Protein AF-A0A544U7N4-F1 (afdb_monomer_lite)

Secondary structure (DSSP, 8-state):
---------------------------------SS-HHHHHHHHHHHHHHHHHHHHHHHS-TT--TTSHHHHHHHTT-HHHHHHHHHHHHHHHHHHHS-HHHHHHHHHHHHHHH-----TT--HHHHHHHHHHHS----HHHHHHHHHT-TTHHHHHHHHHHHHHHHH--

Radius of gyration: 26.81 Å; chains: 1; bounding box: 57×71×75 Å

Structure (mmCIF, N/CA/C/O backbone):
data_AF-A0A544U7N4-F1
#
_entry.id   AF-A0A544U7N4-F1
#
loop_
_atom_site.group_PDB
_atom_site.id
_atom_site.type_symbol
_atom_site.label_atom_id
_atom_site.label_alt_id
_atom_site.label_comp_id
_atom_site.label_asym_id
_atom_site.label_entity_id
_atom_site.label_seq_id
_atom_site.pdbx_PDB_ins_code
_atom_site.Cartn_x
_atom_site.Cartn_y
_atom_site.Cartn_z
_atom_site.occupancy
_atom_site.B_iso_or_equiv
_atom_site.auth_seq_id
_atom_site.auth_comp_id
_atom_site.auth_asym_id
_atom_site.auth_atom_id
_atom_site.pdbx_PDB_model_num
ATOM 1 N N . MET A 1 1 ? -27.068 50.800 52.483 1.00 36.22 1 MET A N 1
ATOM 2 C CA . MET A 1 1 ? -26.336 52.041 52.802 1.00 36.22 1 MET A CA 1
ATOM 3 C C . MET A 1 1 ? -24.852 51.745 52.656 1.00 36.22 1 MET A C 1
ATOM 5 O O . MET A 1 1 ? -24.371 50.854 53.332 1.00 36.22 1 MET A O 1
ATOM 9 N N . GLN A 1 2 ? -24.216 52.423 51.702 1.00 38.69 2 GLN A N 1
ATOM 10 C CA . GLN A 1 2 ? -22.802 52.812 51.655 1.00 38.69 2 GLN A CA 1
ATOM 11 C C . GLN A 1 2 ? -21.696 51.767 51.919 1.00 38.69 2 GLN A C 1
ATOM 13 O O . GLN A 1 2 ? -21.473 51.304 53.028 1.00 38.69 2 GLN A O 1
ATOM 18 N N . HIS A 1 3 ? -20.951 51.528 50.835 1.00 35.19 3 HIS A N 1
ATOM 19 C CA . HIS A 1 3 ? -19.489 51.533 50.729 1.00 35.19 3 HIS A CA 1
ATOM 20 C C . HIS A 1 3 ? -18.651 50.886 51.842 1.00 35.19 3 HIS A C 1
ATOM 22 O O . HIS A 1 3 ? -18.500 51.428 52.933 1.00 35.19 3 HIS A O 1
ATOM 28 N N . LYS A 1 4 ? -17.885 49.860 51.452 1.00 48.81 4 LYS A N 1
ATOM 29 C CA . LYS A 1 4 ? -16.492 49.740 51.893 1.00 48.81 4 LYS A CA 1
ATOM 30 C C . LYS A 1 4 ? -15.583 49.652 50.676 1.00 48.81 4 LYS A C 1
ATOM 32 O O . LYS A 1 4 ? -15.738 48.793 49.816 1.00 48.81 4 LYS A O 1
ATOM 37 N N . LEU A 1 5 ? -14.692 50.628 50.620 1.00 40.38 5 LEU A N 1
ATOM 38 C CA . LEU A 1 5 ? -13.606 50.804 49.674 1.00 40.38 5 LEU A CA 1
ATOM 39 C C . LEU A 1 5 ? -12.309 50.360 50.363 1.00 40.38 5 LEU A C 1
ATOM 41 O O . LEU A 1 5 ? -12.149 50.611 51.557 1.00 40.38 5 LEU A O 1
ATOM 45 N N . ALA A 1 6 ? -11.387 49.850 49.538 1.00 43.91 6 ALA A N 1
ATOM 46 C CA . ALA A 1 6 ? -9.932 49.814 49.733 1.00 43.91 6 ALA A CA 1
ATOM 47 C C . ALA A 1 6 ? -9.394 48.701 50.672 1.00 43.91 6 ALA A C 1
ATOM 49 O O . ALA A 1 6 ? -10.048 48.325 51.631 1.00 43.91 6 ALA A O 1
ATOM 50 N N . LEU A 1 7 ? -8.224 48.083 50.472 1.00 37.38 7 LEU A N 1
ATOM 51 C CA . LEU A 1 7 ? -7.040 48.416 49.678 1.00 37.38 7 LEU A CA 1
ATOM 52 C C . LEU A 1 7 ? -6.248 47.131 49.339 1.00 37.38 7 LEU A C 1
ATOM 54 O O . LEU A 1 7 ? -6.279 46.143 50.065 1.00 37.38 7 LEU A O 1
ATOM 58 N N . PHE A 1 8 ? -5.521 47.234 48.230 1.00 35.78 8 PHE A N 1
ATOM 59 C CA . PHE A 1 8 ? -4.399 46.449 47.716 1.00 35.78 8 PHE A CA 1
ATOM 60 C C . PHE A 1 8 ? -3.614 45.544 48.687 1.00 35.78 8 PHE A C 1
ATOM 62 O O . PHE A 1 8 ? -3.033 46.018 49.657 1.00 35.78 8 PHE A O 1
ATOM 69 N N . PHE A 1 9 ? -3.382 44.302 48.248 1.00 36.28 9 PHE A N 1
ATOM 70 C CA . PHE A 1 9 ? -2.046 43.702 48.278 1.00 36.28 9 PHE A CA 1
ATOM 71 C C . PHE A 1 9 ? -1.715 43.145 46.891 1.00 36.28 9 PHE A C 1
ATOM 73 O O . PHE A 1 9 ? -2.337 42.202 46.406 1.00 36.28 9 PHE A O 1
ATOM 80 N N . ILE A 1 10 ? -0.727 43.763 46.246 1.00 40.44 10 ILE A N 1
ATOM 81 C CA . ILE A 1 10 ? -0.013 43.188 45.110 1.00 40.44 10 ILE A CA 1
ATOM 82 C C . ILE A 1 10 ? 0.925 42.128 45.683 1.00 40.44 10 ILE A C 1
ATOM 84 O O . ILE A 1 10 ? 1.871 42.458 46.393 1.00 40.44 10 ILE A O 1
ATOM 88 N N . VAL A 1 11 ? 0.690 40.865 45.339 1.00 41.94 11 VAL A N 1
ATOM 89 C CA . VAL A 1 11 ? 1.739 39.843 45.337 1.00 41.94 11 VAL A CA 1
ATOM 90 C C . VAL A 1 11 ? 1.874 39.366 43.900 1.00 41.94 11 VAL A C 1
ATOM 92 O O . VAL A 1 11 ? 1.018 38.675 43.356 1.00 41.94 11 VAL A O 1
ATOM 95 N N . ILE A 1 12 ? 2.958 39.806 43.268 1.00 43.28 12 ILE A N 1
ATOM 96 C CA . ILE A 1 12 ? 3.404 39.325 41.966 1.00 43.28 12 ILE A CA 1
ATOM 97 C C . ILE A 1 12 ? 3.934 37.909 42.181 1.00 43.28 12 ILE A C 1
ATOM 99 O O . ILE A 1 12 ? 5.005 37.733 42.759 1.00 43.28 12 ILE A O 1
ATOM 103 N N . PHE A 1 13 ? 3.227 36.906 41.666 1.00 39.41 13 PHE A N 1
ATOM 104 C CA . PHE A 1 13 ? 3.843 35.623 41.355 1.00 39.41 13 PHE A CA 1
ATOM 105 C C . PHE A 1 13 ? 3.546 35.254 39.905 1.00 39.41 13 PHE A C 1
ATOM 107 O O . PHE A 1 13 ? 2.443 34.873 39.524 1.00 39.41 13 PHE A O 1
ATOM 114 N N . ARG A 1 14 ? 4.576 35.424 39.075 1.00 42.44 14 ARG A N 1
ATOM 115 C CA . ARG A 1 14 ? 4.634 34.921 37.708 1.00 42.44 14 ARG A CA 1
ATOM 116 C C . ARG A 1 14 ? 4.564 33.395 37.734 1.00 42.44 14 ARG A C 1
ATOM 118 O O . ARG A 1 14 ? 5.510 32.763 38.190 1.00 42.44 14 ARG A O 1
ATOM 125 N N . ARG A 1 15 ? 3.553 32.818 37.089 1.00 43.31 15 ARG A N 1
ATOM 126 C CA . ARG A 1 15 ? 3.726 31.674 36.183 1.00 43.31 15 ARG A CA 1
ATOM 127 C C . ARG A 1 15 ? 2.614 31.717 35.141 1.00 43.31 15 ARG A C 1
ATOM 129 O O . ARG A 1 15 ? 1.454 31.924 35.466 1.00 43.31 15 ARG A O 1
ATOM 136 N N . LYS A 1 16 ? 3.027 31.633 33.878 1.00 42.41 16 LYS A N 1
ATOM 137 C CA . LYS A 1 16 ? 2.174 31.655 32.691 1.00 42.41 16 LYS A CA 1
ATOM 138 C C . LYS A 1 16 ? 1.189 30.486 32.767 1.00 42.41 16 LYS A C 1
ATOM 140 O O . LYS A 1 16 ? 1.599 29.349 32.558 1.00 42.41 16 LYS A O 1
ATOM 145 N N . SER A 1 17 ? -0.076 30.769 33.045 1.00 43.34 17 SER A N 1
ATOM 146 C CA . SER A 1 17 ? -1.165 29.844 32.743 1.00 43.34 17 SER A CA 1
ATOM 147 C C . SER A 1 17 ? -1.494 30.014 31.267 1.00 43.34 17 SER A C 1
ATOM 149 O O . SER A 1 17 ? -1.955 31.072 30.841 1.00 43.34 17 SER A O 1
ATOM 151 N N . PHE A 1 18 ? -1.147 29.000 30.481 1.00 46.78 18 PHE A N 1
ATOM 152 C CA . PHE A 1 18 ? -1.582 28.868 29.097 1.00 46.78 18 PHE A CA 1
ATOM 153 C C . PHE A 1 18 ? -3.118 28.858 29.050 1.00 46.78 18 PHE A C 1
ATOM 155 O O . PHE A 1 18 ? -3.727 28.184 29.884 1.00 46.78 18 PHE A O 1
ATOM 162 N N . PRO A 1 19 ? -3.759 29.570 28.107 1.00 45.28 19 PRO A N 1
ATOM 163 C CA . PRO A 1 19 ? -5.172 29.367 27.852 1.00 45.28 19 PRO A CA 1
ATOM 164 C C . PRO A 1 19 ? -5.353 27.962 27.271 1.00 45.28 19 PRO A C 1
ATOM 166 O O . PRO A 1 19 ? -4.834 27.636 26.204 1.00 45.28 19 PRO A O 1
ATOM 169 N N . PHE A 1 20 ? -6.053 27.129 28.034 1.00 40.72 20 PHE A N 1
ATOM 170 C CA . PHE A 1 20 ? -6.644 25.875 27.599 1.00 40.72 20 PHE A CA 1
ATOM 171 C C . PHE A 1 20 ? -7.629 26.208 26.472 1.00 40.72 20 PHE A C 1
ATOM 173 O O . PHE A 1 20 ? -8.687 26.784 26.712 1.00 40.72 20 PHE A O 1
ATOM 180 N N . VAL A 1 21 ? -7.215 25.959 25.231 1.00 45.09 21 VAL A N 1
ATOM 181 C CA . VAL A 1 21 ? -8.091 26.048 24.064 1.00 45.09 21 VAL A CA 1
ATOM 182 C C . VAL A 1 21 ? -8.908 24.764 24.060 1.00 45.09 21 VAL A C 1
ATOM 184 O O . VAL A 1 21 ? -8.397 23.706 23.698 1.00 45.09 21 VAL A O 1
ATOM 187 N N . GLU A 1 22 ? -10.159 24.855 24.503 1.00 40.25 22 GLU A N 1
ATOM 188 C CA . GLU A 1 22 ? -11.177 23.859 24.182 1.00 40.25 22 GLU A CA 1
ATOM 189 C C . GLU A 1 22 ? -11.349 23.867 22.663 1.00 40.25 22 GLU A C 1
ATOM 191 O O . GLU A 1 22 ? -11.977 24.752 22.082 1.00 40.25 22 GLU A O 1
ATOM 196 N N . CYS A 1 23 ? -10.697 22.912 22.006 1.00 37.97 23 CYS A N 1
ATOM 197 C CA . CYS A 1 23 ? -10.950 22.606 20.613 1.00 37.97 23 CYS A CA 1
ATOM 198 C C . CYS A 1 23 ? -12.283 21.857 20.582 1.00 37.97 23 CYS A C 1
ATOM 200 O O . CYS A 1 23 ? -12.331 20.648 20.799 1.00 37.97 23 CYS A O 1
ATOM 202 N N . TRP A 1 24 ? -13.370 22.599 20.396 1.00 33.78 24 TRP A N 1
ATOM 203 C CA . TRP A 1 24 ? -14.654 22.033 20.018 1.00 33.78 24 TRP A CA 1
ATOM 204 C C . TRP A 1 24 ? -14.473 21.427 18.623 1.00 33.78 24 TRP A C 1
ATOM 206 O O . TRP A 1 24 ? -14.493 22.142 17.622 1.00 33.78 24 TRP A O 1
ATOM 216 N N . TYR A 1 25 ? -14.191 20.125 18.564 1.00 40.53 25 TYR A N 1
ATOM 217 C CA . TYR A 1 25 ? -14.374 19.361 17.338 1.00 40.53 25 TYR A CA 1
ATOM 218 C C . TYR A 1 25 ? -15.878 19.185 17.169 1.00 40.53 25 TYR A C 1
ATOM 220 O O . TYR A 1 25 ? -16.530 18.527 17.973 1.00 40.53 25 TYR A O 1
ATOM 228 N N . ASP A 1 26 ? -16.406 19.871 16.165 1.00 43.31 26 ASP A N 1
ATOM 229 C CA . ASP A 1 26 ? -17.787 19.777 15.717 1.00 43.31 26 ASP A CA 1
ATOM 230 C C . ASP A 1 26 ? -18.063 18.314 15.325 1.00 43.31 26 ASP A C 1
ATOM 232 O O . ASP A 1 26 ? -17.449 17.784 14.392 1.00 43.31 26 ASP A O 1
ATOM 236 N N . GLU A 1 27 ? -18.931 17.642 16.085 1.00 47.19 27 GLU A N 1
ATOM 237 C CA . GLU A 1 27 ? -19.442 16.294 15.814 1.00 47.19 27 GLU A CA 1
ATOM 238 C C . GLU A 1 27 ? -20.401 16.352 14.615 1.00 47.19 27 GLU A C 1
ATOM 240 O O . GLU A 1 27 ? -21.616 16.204 14.722 1.00 47.19 27 GLU A O 1
ATOM 245 N N . GLY A 1 28 ? -19.842 16.593 13.432 1.00 41.41 28 GLY A N 1
ATOM 246 C CA . GLY A 1 28 ? -20.491 16.265 12.176 1.00 41.41 28 GLY A CA 1
ATOM 247 C C . GLY A 1 28 ? -20.235 14.795 11.883 1.00 41.41 28 GLY A C 1
ATOM 248 O O . GLY A 1 28 ? -19.215 14.474 11.276 1.00 41.41 28 GLY A O 1
ATOM 249 N N . GLU A 1 29 ? -21.137 13.912 12.323 1.00 48.34 29 GLU A N 1
ATOM 250 C CA . GLU A 1 29 ? -21.184 12.489 11.960 1.00 48.34 29 GLU A CA 1
ATOM 251 C C . GLU A 1 29 ? -21.341 12.313 10.436 1.00 48.34 29 GLU A C 1
ATOM 253 O O . GLU A 1 29 ? -22.391 11.954 9.903 1.00 48.34 29 GLU A O 1
ATOM 258 N N . VAL A 1 30 ? -20.265 12.552 9.692 1.00 47.53 30 VAL A N 1
ATOM 259 C CA . VAL A 1 30 ? -20.072 11.937 8.388 1.00 47.53 30 VAL A CA 1
ATOM 260 C C . VAL A 1 30 ? -19.577 10.545 8.709 1.00 47.53 30 VAL A C 1
ATOM 262 O O . VAL A 1 30 ? -18.412 10.385 9.059 1.00 47.53 30 VAL A O 1
ATOM 265 N N . ASN A 1 31 ? -20.496 9.580 8.664 1.00 47.94 31 ASN A N 1
ATOM 266 C CA . ASN A 1 31 ? -20.257 8.142 8.754 1.00 47.94 31 ASN A CA 1
ATOM 267 C C . ASN A 1 31 ? -18.819 7.809 8.309 1.00 47.94 31 ASN A C 1
ATOM 269 O O . ASN A 1 31 ? -18.514 7.846 7.112 1.00 47.94 31 ASN A O 1
ATOM 273 N N . LYS A 1 32 ? -17.909 7.634 9.281 1.00 63.06 32 LYS A N 1
ATOM 274 C CA . LYS A 1 32 ? -16.455 7.602 9.065 1.00 63.06 32 LYS A CA 1
ATOM 275 C C . LYS A 1 32 ? -16.074 6.221 8.548 1.00 63.06 32 LYS A C 1
ATOM 277 O O . LYS A 1 32 ? -15.346 5.476 9.186 1.00 63.06 32 LYS A O 1
ATOM 282 N N . MET A 1 33 ? -16.609 5.864 7.384 1.00 75.56 33 MET A N 1
ATOM 283 C CA . MET A 1 33 ? -16.268 4.624 6.710 1.00 75.56 33 MET A CA 1
ATOM 284 C C . MET A 1 33 ? -14.762 4.603 6.470 1.00 75.56 33 MET A C 1
ATOM 286 O O . MET A 1 33 ? -14.220 5.479 5.789 1.00 75.56 33 MET A O 1
ATOM 290 N N . LEU A 1 34 ? -14.101 3.588 7.030 1.00 85.25 34 LEU A N 1
ATOM 291 C CA . LEU A 1 34 ? -12.666 3.369 6.881 1.00 85.25 34 LEU A CA 1
ATOM 292 C C . LEU A 1 34 ? -12.265 3.334 5.397 1.00 85.25 34 LEU A C 1
ATOM 294 O O . LEU A 1 34 ? -11.255 3.918 5.000 1.00 85.25 34 LEU A O 1
ATOM 298 N N . LEU A 1 35 ? -13.102 2.706 4.564 1.00 89.88 35 LEU A N 1
ATOM 299 C CA . LEU A 1 35 ? -13.012 2.754 3.108 1.00 89.88 35 LEU A CA 1
ATOM 300 C C . LEU A 1 35 ? -14.074 3.689 2.524 1.00 89.88 35 LEU A C 1
ATOM 302 O O . LEU A 1 35 ? -15.219 3.294 2.309 1.00 89.88 35 LEU A O 1
ATOM 306 N N . ASN A 1 36 ? -13.665 4.915 2.204 1.00 92.12 36 ASN A N 1
ATOM 307 C CA . ASN A 1 36 ? -14.435 5.831 1.362 1.00 92.12 36 ASN A CA 1
ATOM 308 C C . ASN A 1 36 ? -13.940 5.804 -0.100 1.00 92.12 36 ASN A C 1
ATOM 310 O O . ASN A 1 36 ? -12.932 5.170 -0.424 1.00 92.12 36 ASN A O 1
ATOM 314 N N . GLU A 1 37 ? -14.641 6.506 -0.994 1.00 93.38 37 GLU A N 1
ATOM 315 C CA . GLU A 1 37 ? -14.320 6.538 -2.430 1.00 93.38 37 GLU A CA 1
ATOM 316 C C . GLU A 1 37 ? -12.894 7.032 -2.718 1.00 93.38 37 GLU A C 1
ATOM 318 O O . GLU A 1 37 ? -12.201 6.458 -3.559 1.00 93.38 37 GLU A O 1
ATOM 323 N N . GLN A 1 38 ? -12.419 8.043 -1.984 1.00 94.75 38 GLN A N 1
ATOM 324 C CA . GLN A 1 38 ? -11.065 8.577 -2.138 1.00 94.75 38 GLN A CA 1
ATOM 325 C C . GLN A 1 38 ? -10.009 7.529 -1.763 1.00 94.75 38 GLN A C 1
ATOM 327 O O . GLN A 1 38 ? -9.068 7.296 -2.524 1.00 94.75 38 GLN A O 1
ATOM 332 N N . LYS A 1 39 ? -10.175 6.862 -0.614 1.00 96.06 39 LYS A N 1
ATOM 333 C CA . LYS A 1 39 ? -9.264 5.807 -0.148 1.00 96.06 39 LYS A CA 1
ATOM 334 C C . LYS A 1 39 ? -9.254 4.612 -1.101 1.00 96.06 39 LYS A C 1
ATOM 336 O O . LYS A 1 39 ? -8.185 4.088 -1.402 1.00 96.06 39 LYS A O 1
ATOM 341 N N . LEU A 1 40 ? -10.416 4.219 -1.624 1.00 96.62 40 LEU A N 1
ATOM 342 C CA . LEU A 1 40 ? -10.525 3.152 -2.621 1.00 96.62 40 LEU A CA 1
ATOM 343 C C . LEU A 1 40 ? -9.846 3.522 -3.941 1.00 96.62 40 LEU A C 1
ATOM 345 O O . LEU A 1 40 ? -9.104 2.710 -4.485 1.00 96.62 40 LEU A O 1
ATOM 349 N N . SER A 1 41 ? -10.053 4.743 -4.442 1.00 97.44 41 SER A N 1
ATOM 350 C CA . SER A 1 41 ? -9.393 5.211 -5.665 1.00 97.44 41 SER A CA 1
ATOM 351 C C . SER A 1 41 ? -7.872 5.201 -5.523 1.00 97.44 41 SER A C 1
ATOM 353 O O . SER A 1 41 ? -7.171 4.817 -6.457 1.00 97.44 41 SER A O 1
ATOM 355 N N . MET A 1 42 ? -7.368 5.609 -4.360 1.00 97.94 42 MET A N 1
ATOM 356 C CA . MET A 1 42 ? -5.944 5.591 -4.049 1.00 97.94 42 MET A CA 1
ATOM 357 C C . MET A 1 42 ? -5.388 4.161 -4.015 1.00 97.94 42 MET A C 1
ATOM 359 O O . MET A 1 42 ? -4.394 3.875 -4.677 1.00 97.94 42 MET A O 1
ATOM 363 N N . LEU A 1 43 ? -6.048 3.246 -3.296 1.00 98.44 43 LEU A N 1
ATOM 364 C CA . LEU A 1 43 ? -5.638 1.840 -3.227 1.00 98.44 43 LEU A CA 1
ATOM 365 C C . LEU A 1 43 ? -5.648 1.169 -4.606 1.00 98.44 43 LEU A C 1
ATOM 367 O O . LEU A 1 43 ? -4.697 0.472 -4.947 1.00 98.44 43 LEU A O 1
ATOM 371 N N . ASN A 1 44 ? -6.681 1.416 -5.416 1.00 98.31 44 ASN A N 1
ATOM 372 C CA . ASN A 1 44 ? -6.777 0.873 -6.772 1.00 98.31 44 ASN A CA 1
ATOM 373 C C . ASN A 1 44 ? -5.632 1.360 -7.665 1.00 98.31 44 ASN A C 1
ATOM 375 O O . ASN A 1 44 ? -5.072 0.565 -8.409 1.00 98.31 44 ASN A O 1
ATOM 379 N N . HIS A 1 45 ? -5.217 2.624 -7.541 1.00 98.19 45 HIS A N 1
ATOM 380 C CA . HIS A 1 45 ? -4.072 3.122 -8.301 1.00 98.19 45 HIS A CA 1
ATOM 381 C C . HIS A 1 45 ? -2.769 2.391 -7.937 1.00 98.19 45 HIS A C 1
ATOM 383 O O . HIS A 1 45 ? -1.984 2.043 -8.817 1.00 98.19 45 HIS A O 1
ATOM 389 N N . VAL A 1 46 ? -2.547 2.110 -6.646 1.00 98.25 46 VAL A N 1
ATOM 390 C CA . VAL A 1 46 ? -1.389 1.313 -6.200 1.00 98.25 46 VAL A CA 1
ATOM 391 C C . VAL A 1 46 ? -1.489 -0.126 -6.706 1.00 98.25 46 VAL A C 1
ATOM 393 O O . VAL A 1 46 ? -0.485 -0.676 -7.150 1.00 98.25 46 VAL A O 1
ATOM 396 N N . ILE A 1 47 ? -2.685 -0.723 -6.687 1.00 98.50 47 ILE A N 1
ATOM 397 C CA . ILE A 1 47 ? -2.939 -2.063 -7.235 1.00 98.50 47 ILE A CA 1
ATOM 398 C C . ILE A 1 47 ? -2.577 -2.114 -8.724 1.00 98.50 47 ILE A C 1
ATOM 400 O O . ILE A 1 47 ? -1.820 -2.997 -9.117 1.00 98.50 47 ILE A O 1
ATOM 404 N N . ASP A 1 48 ? -3.030 -1.152 -9.531 1.00 98.06 48 ASP A N 1
ATOM 405 C CA . ASP A 1 48 ? -2.745 -1.111 -10.971 1.00 98.06 48 ASP A CA 1
ATOM 406 C C . ASP A 1 48 ? -1.231 -1.067 -11.249 1.00 98.06 48 ASP A C 1
ATOM 408 O O . ASP A 1 48 ? -0.710 -1.799 -12.096 1.00 98.06 48 ASP A O 1
ATOM 412 N N . LEU A 1 49 ? -0.495 -0.231 -10.505 1.00 97.38 49 LEU A N 1
ATOM 413 C CA . LEU A 1 49 ? 0.965 -0.141 -10.611 1.00 97.38 49 LEU A CA 1
ATOM 414 C C . LEU A 1 49 ? 1.651 -1.436 -10.154 1.00 97.38 49 LEU A C 1
ATOM 416 O O . LEU A 1 49 ? 2.594 -1.896 -10.804 1.00 97.38 49 LEU A O 1
ATOM 420 N N . ALA A 1 50 ? 1.164 -2.043 -9.071 1.00 97.00 50 ALA A N 1
ATOM 421 C CA . ALA A 1 50 ? 1.680 -3.296 -8.537 1.00 97.00 50 ALA A CA 1
ATOM 422 C C . ALA A 1 50 ? 1.483 -4.469 -9.512 1.00 97.00 50 ALA A C 1
ATOM 424 O O . ALA A 1 50 ? 2.387 -5.288 -9.667 1.00 97.00 50 ALA A O 1
ATOM 425 N N . GLU A 1 51 ? 0.354 -4.532 -10.219 1.00 96.12 51 GLU A N 1
ATOM 426 C CA . GLU A 1 51 ? 0.096 -5.556 -11.237 1.00 96.12 51 GLU A CA 1
ATOM 427 C C . GLU A 1 51 ? 0.963 -5.397 -12.479 1.00 96.12 51 GLU A C 1
ATOM 429 O O . GLU A 1 51 ? 1.412 -6.385 -13.060 1.00 96.12 51 GLU A O 1
ATOM 434 N N . ILE A 1 52 ? 1.197 -4.157 -12.919 1.00 94.31 52 ILE A N 1
ATOM 435 C CA . ILE A 1 52 ? 2.151 -3.902 -14.002 1.00 94.31 52 ILE A CA 1
ATOM 436 C C . ILE A 1 52 ? 3.530 -4.399 -13.567 1.00 94.31 52 ILE A C 1
ATOM 438 O O . ILE A 1 52 ? 4.140 -5.181 -14.288 1.00 94.31 52 ILE A O 1
ATOM 442 N N . ARG A 1 53 ? 3.982 -4.025 -12.365 1.00 92.69 53 ARG A N 1
ATOM 443 C CA . ARG A 1 53 ? 5.272 -4.464 -11.818 1.00 92.69 53 ARG A CA 1
ATOM 444 C C . ARG A 1 53 ? 5.395 -5.984 -11.742 1.00 92.69 53 ARG A C 1
ATOM 446 O O . ARG A 1 53 ? 6.418 -6.519 -12.154 1.00 92.69 53 ARG A O 1
ATOM 453 N N . GLN A 1 54 ? 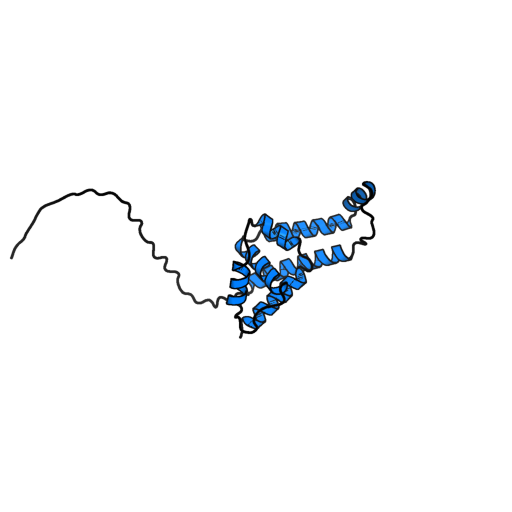4.370 -6.672 -11.245 1.00 92.12 54 GLN A N 1
ATOM 454 C CA . GLN A 1 54 ? 4.386 -8.128 -11.128 1.00 92.12 54 GLN A CA 1
ATOM 455 C C . GLN A 1 54 ? 4.442 -8.814 -12.497 1.00 92.12 54 GLN A C 1
ATOM 457 O O . GLN A 1 54 ? 5.219 -9.742 -12.670 1.00 92.12 54 GLN A O 1
ATOM 462 N N . ARG A 1 55 ? 3.701 -8.317 -13.496 1.00 90.44 55 ARG A N 1
ATOM 463 C CA . ARG A 1 55 ? 3.777 -8.850 -14.866 1.00 90.44 55 ARG A CA 1
ATOM 464 C C . ARG A 1 55 ? 5.155 -8.682 -15.494 1.00 90.44 55 ARG A C 1
ATOM 466 O O . ARG A 1 55 ? 5.608 -9.601 -16.166 1.00 90.44 55 ARG A O 1
ATOM 473 N N . GLU A 1 56 ? 5.800 -7.531 -15.297 1.00 87.94 56 GLU A N 1
ATOM 474 C CA . GLU A 1 56 ? 7.162 -7.321 -15.803 1.00 87.94 56 GLU A CA 1
ATOM 475 C C . GLU A 1 56 ? 8.137 -8.285 -15.112 1.00 87.94 56 GLU A C 1
ATOM 477 O O . GLU A 1 56 ? 8.899 -8.954 -15.803 1.00 87.94 56 GLU A O 1
ATOM 482 N N . TYR A 1 57 ? 8.037 -8.449 -13.787 1.00 84.50 57 TYR A N 1
ATOM 483 C CA . TYR A 1 57 ? 8.845 -9.415 -13.032 1.00 84.50 57 TYR A CA 1
ATOM 484 C C . TYR A 1 57 ? 8.656 -10.857 -13.526 1.00 84.50 57 TYR A C 1
ATOM 486 O O . TYR A 1 57 ? 9.628 -11.530 -13.846 1.00 84.50 57 TYR A O 1
ATOM 494 N N . ASP A 1 58 ? 7.408 -11.312 -13.663 1.00 85.12 58 ASP A N 1
ATOM 495 C CA . ASP A 1 58 ? 7.086 -12.676 -14.104 1.00 85.12 58 ASP A CA 1
ATOM 496 C C . ASP A 1 58 ? 7.485 -12.936 -15.571 1.00 85.12 58 ASP A C 1
ATOM 498 O O . ASP A 1 58 ? 7.639 -14.088 -15.984 1.00 85.12 58 ASP A O 1
ATOM 502 N N . SER A 1 59 ? 7.628 -11.877 -16.378 1.00 81.94 59 SER A N 1
ATOM 503 C CA . SER A 1 59 ? 8.059 -11.966 -17.778 1.00 81.94 59 SER A CA 1
ATOM 504 C C . SER A 1 59 ? 9.576 -12.062 -17.954 1.00 81.94 59 SER A C 1
ATOM 506 O O . SER A 1 59 ? 10.040 -12.472 -19.022 1.00 81.94 59 SER A O 1
ATOM 508 N N . GLU A 1 60 ? 10.355 -11.710 -16.927 1.00 70.06 60 GLU A N 1
ATOM 509 C CA . GLU A 1 60 ? 11.804 -11.846 -16.959 1.00 70.06 60 GLU A CA 1
ATOM 510 C C . GLU A 1 60 ? 12.198 -13.324 -16.801 1.00 70.06 60 GLU A C 1
ATOM 512 O O . GLU A 1 60 ? 11.971 -13.961 -15.774 1.00 70.06 60 GLU A O 1
ATOM 517 N N . ASP A 1 61 ? 12.843 -13.889 -17.825 1.00 64.12 61 ASP A N 1
ATOM 518 C CA . ASP A 1 61 ? 13.501 -15.193 -17.728 1.00 64.12 61 ASP A CA 1
ATOM 519 C C . ASP A 1 61 ? 14.696 -15.070 -16.765 1.00 64.12 61 ASP A C 1
ATOM 521 O O . ASP A 1 61 ? 15.809 -14.697 -17.148 1.00 64.12 61 ASP A O 1
ATOM 525 N N . HIS A 1 62 ? 14.465 -15.342 -15.480 1.00 58.75 62 HIS A N 1
ATOM 526 C CA . HIS A 1 62 ? 15.468 -15.274 -14.411 1.00 58.75 62 HIS A CA 1
ATOM 527 C C . HIS A 1 62 ? 16.578 -16.350 -14.516 1.00 58.75 62 HIS A C 1
ATOM 529 O O . HIS A 1 62 ? 17.265 -16.640 -13.537 1.00 58.75 62 HIS A O 1
ATOM 535 N N . SER A 1 63 ? 16.808 -16.942 -15.694 1.00 51.75 63 SER A N 1
ATOM 536 C CA . SER A 1 63 ? 17.854 -17.946 -15.941 1.00 51.75 63 SER A CA 1
ATOM 537 C C . SER A 1 63 ? 19.279 -17.383 -16.089 1.00 51.75 63 SER A C 1
ATOM 539 O O . SER A 1 63 ? 20.232 -18.150 -16.263 1.00 51.75 63 SER A O 1
ATOM 541 N N . ILE A 1 64 ? 19.485 -16.063 -15.994 1.00 54.59 64 ILE A N 1
ATOM 542 C CA . ILE A 1 64 ? 20.820 -15.459 -16.126 1.00 54.59 64 ILE A CA 1
ATOM 543 C C . ILE A 1 64 ? 21.600 -15.593 -14.808 1.00 54.59 64 ILE A C 1
ATOM 545 O O . ILE A 1 64 ? 21.380 -14.853 -13.852 1.00 54.59 64 ILE A O 1
ATOM 549 N N . SER A 1 65 ? 22.557 -16.529 -14.790 1.00 50.44 65 SER A N 1
ATOM 550 C CA . SER A 1 65 ? 23.542 -16.711 -13.713 1.00 50.44 65 SER A CA 1
ATOM 551 C C . SER A 1 65 ? 24.263 -15.399 -13.384 1.00 50.44 65 SER A C 1
ATOM 553 O O . SER A 1 65 ? 24.934 -14.805 -14.229 1.00 50.44 65 SER A O 1
ATOM 555 N N . THR A 1 66 ? 24.154 -14.967 -12.129 1.00 56.09 66 THR A N 1
ATOM 556 C CA . THR A 1 66 ? 24.738 -13.736 -11.575 1.00 56.09 66 THR A CA 1
ATOM 557 C C . THR A 1 66 ? 26.211 -13.873 -11.178 1.00 56.09 66 THR A C 1
ATOM 559 O O . THR A 1 66 ? 26.761 -12.958 -10.566 1.00 56.09 66 THR A O 1
ATOM 562 N N . SER A 1 67 ? 26.870 -14.992 -11.505 1.00 59.91 67 SER A N 1
ATOM 563 C CA . SER A 1 67 ? 28.247 -15.253 -11.059 1.00 59.91 67 SER A CA 1
ATOM 564 C C . SER A 1 67 ? 29.291 -14.338 -11.702 1.00 59.91 67 SER A C 1
ATOM 566 O O . SER A 1 67 ? 30.334 -14.100 -11.096 1.00 59.91 67 SER A O 1
ATOM 568 N N . ASP A 1 68 ? 29.007 -13.795 -12.890 1.00 67.25 68 ASP A N 1
ATOM 569 C CA . ASP A 1 68 ? 29.991 -13.057 -13.680 1.00 67.25 68 ASP A CA 1
ATOM 570 C C . ASP A 1 68 ? 29.543 -11.599 -13.876 1.00 67.25 68 ASP A C 1
ATOM 572 O O . ASP A 1 68 ? 28.388 -11.313 -14.201 1.00 67.25 68 ASP A O 1
ATOM 576 N N . ILE A 1 69 ? 30.480 -10.654 -13.712 1.00 71.56 69 ILE A N 1
ATOM 577 C CA . ILE A 1 69 ? 30.268 -9.193 -13.831 1.00 71.56 69 ILE A CA 1
ATOM 578 C C . ILE A 1 69 ? 29.575 -8.823 -15.155 1.00 71.56 69 ILE A C 1
ATOM 580 O O . ILE A 1 69 ? 28.790 -7.878 -15.220 1.00 71.56 69 ILE A O 1
ATOM 584 N N . GLU A 1 70 ? 29.831 -9.595 -16.207 1.00 67.38 70 GLU A N 1
ATOM 585 C CA . GLU A 1 70 ? 29.259 -9.418 -17.540 1.00 67.38 70 GLU A CA 1
ATOM 586 C C . GLU A 1 70 ? 27.763 -9.782 -17.596 1.00 67.38 70 GLU A C 1
ATOM 588 O O . GLU A 1 70 ? 26.991 -9.112 -18.284 1.00 67.38 70 GLU A O 1
ATOM 593 N N . GLY A 1 71 ? 27.325 -10.759 -16.792 1.00 63.31 71 GLY A N 1
ATOM 594 C CA . GLY A 1 71 ? 25.913 -11.087 -16.581 1.00 63.31 71 GLY A CA 1
ATOM 595 C C . GLY A 1 71 ? 25.167 -9.956 -15.872 1.00 63.31 71 GLY A C 1
ATOM 596 O O . GLY A 1 71 ? 24.116 -9.525 -16.345 1.00 63.31 71 GLY A O 1
ATOM 597 N N . ILE A 1 72 ? 25.761 -9.381 -14.820 1.00 66.50 72 ILE A N 1
ATOM 598 C CA . ILE A 1 72 ? 25.206 -8.214 -14.106 1.00 66.50 72 ILE A CA 1
ATOM 599 C C . ILE A 1 72 ? 25.079 -7.013 -15.052 1.00 66.50 72 ILE A C 1
ATOM 601 O O . ILE A 1 72 ? 24.051 -6.339 -15.085 1.00 66.50 72 ILE A O 1
ATOM 605 N N . LEU A 1 73 ? 26.103 -6.747 -15.867 1.00 66.19 73 LEU A N 1
ATOM 606 C CA . LEU A 1 73 ? 26.104 -5.608 -16.785 1.00 66.19 73 LEU A CA 1
ATOM 607 C C . LEU A 1 73 ? 25.089 -5.768 -17.929 1.00 66.19 73 LEU A C 1
ATOM 609 O O . LEU A 1 73 ? 24.566 -4.770 -18.426 1.00 66.19 73 LEU A O 1
ATOM 613 N N . LYS A 1 74 ? 24.802 -7.010 -18.336 1.00 64.44 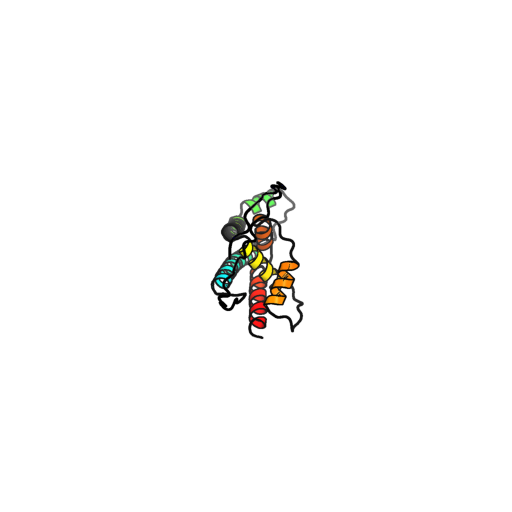74 LYS A N 1
ATOM 614 C CA . LYS A 1 74 ? 23.778 -7.343 -19.333 1.00 64.44 74 LYS A CA 1
ATOM 615 C C . LYS A 1 74 ? 22.362 -7.207 -18.766 1.00 64.44 74 LYS A C 1
ATOM 617 O O . LYS A 1 74 ? 21.508 -6.660 -19.453 1.00 64.44 74 LYS A O 1
ATOM 622 N N . ILE A 1 75 ? 22.150 -7.608 -17.510 1.00 63.66 75 ILE A N 1
ATOM 623 C CA . ILE A 1 75 ? 20.908 -7.387 -16.748 1.00 63.66 75 ILE A CA 1
ATOM 624 C C . ILE A 1 75 ? 20.631 -5.881 -16.626 1.00 63.66 75 ILE A C 1
ATOM 626 O O . ILE A 1 75 ? 19.567 -5.412 -17.008 1.00 63.66 75 ILE A O 1
ATOM 630 N N . LEU A 1 76 ? 21.623 -5.080 -16.218 1.00 63.44 76 LEU A N 1
ATOM 631 C CA . LEU A 1 76 ? 21.474 -3.621 -16.084 1.00 63.44 76 LEU A CA 1
ATOM 632 C C . LEU A 1 76 ? 21.162 -2.889 -17.400 1.00 63.44 76 LEU A C 1
ATOM 634 O O . LEU A 1 76 ? 20.687 -1.754 -17.367 1.00 63.44 76 LEU A O 1
ATOM 638 N N . LYS A 1 77 ? 21.476 -3.503 -18.544 1.00 61.91 77 LYS A N 1
ATOM 639 C CA . LYS A 1 77 ? 21.288 -2.927 -19.879 1.00 61.91 77 LYS A CA 1
ATOM 640 C C . LYS A 1 77 ? 20.083 -3.495 -20.626 1.00 61.91 77 LYS A C 1
ATOM 642 O O . LYS A 1 77 ? 19.827 -3.017 -21.729 1.00 61.91 77 LYS A O 1
ATOM 647 N N . SER A 1 78 ? 19.382 -4.500 -20.096 1.00 64.56 78 SER A N 1
ATOM 648 C CA . SER A 1 78 ? 18.188 -5.009 -20.769 1.00 64.56 78 SER A CA 1
ATOM 649 C C . SER A 1 78 ? 17.055 -3.983 -20.684 1.00 64.56 78 SER A C 1
ATOM 651 O O . SER A 1 78 ? 16.865 -3.321 -19.661 1.00 64.56 78 SER A O 1
ATOM 653 N N . ASP A 1 79 ? 16.299 -3.845 -21.775 1.00 65.00 79 ASP A N 1
ATOM 654 C CA . ASP A 1 79 ? 15.131 -2.959 -21.829 1.00 65.00 79 ASP A CA 1
ATOM 655 C C . ASP A 1 79 ? 14.039 -3.380 -20.827 1.00 65.00 79 ASP A C 1
ATOM 657 O O . ASP A 1 79 ? 13.255 -2.543 -20.381 1.00 65.00 79 ASP A O 1
ATOM 661 N N . ASP A 1 80 ? 14.021 -4.648 -20.416 1.00 63.19 80 ASP A N 1
ATOM 662 C CA . ASP A 1 80 ? 13.039 -5.185 -19.467 1.00 63.19 80 ASP A CA 1
ATOM 663 C C . ASP A 1 80 ? 13.331 -4.730 -18.025 1.00 63.19 80 ASP A C 1
ATOM 665 O O . ASP A 1 80 ? 12.452 -4.168 -17.368 1.00 63.19 80 ASP A O 1
ATOM 669 N N . ASN A 1 81 ? 14.605 -4.739 -17.601 1.00 71.25 81 ASN A N 1
ATOM 670 C CA . ASN A 1 81 ? 15.013 -4.139 -16.322 1.00 71.25 81 ASN A CA 1
ATOM 671 C C . ASN A 1 81 ? 14.721 -2.636 -16.266 1.00 71.25 81 ASN A C 1
ATOM 673 O O . ASN A 1 81 ? 14.495 -2.063 -15.196 1.00 71.25 81 ASN A O 1
ATOM 677 N N . LYS A 1 82 ? 14.745 -1.968 -17.422 1.00 80.44 82 LYS A N 1
ATOM 678 C CA . LYS A 1 82 ? 14.398 -0.553 -17.517 1.00 80.44 82 LYS A CA 1
ATOM 679 C C . LYS A 1 82 ? 12.907 -0.336 -17.252 1.00 80.44 82 LYS A C 1
ATOM 681 O O . LYS A 1 82 ? 12.582 0.549 -16.465 1.00 80.44 82 LYS A O 1
ATOM 686 N N . LYS A 1 83 ? 12.014 -1.149 -17.829 1.00 85.00 83 LYS A N 1
ATOM 687 C CA . LYS A 1 83 ? 10.564 -1.063 -17.570 1.00 85.00 83 LYS A CA 1
ATOM 688 C C . LYS A 1 83 ? 10.223 -1.356 -16.112 1.00 85.00 83 LYS A C 1
ATOM 690 O O . LYS A 1 83 ? 9.461 -0.597 -15.513 1.00 85.00 83 LYS A O 1
ATOM 695 N N . PHE A 1 84 ? 10.831 -2.391 -15.529 1.00 85.81 84 PHE A N 1
ATOM 696 C CA . PHE A 1 84 ? 10.648 -2.729 -14.116 1.00 85.81 84 PHE A CA 1
ATOM 697 C C . PHE A 1 84 ? 11.061 -1.565 -13.193 1.00 85.81 84 PHE A C 1
ATOM 699 O O . PHE A 1 84 ? 10.309 -1.137 -12.318 1.00 85.81 84 PHE A O 1
ATOM 706 N N . ARG A 1 85 ? 12.220 -0.948 -13.447 1.00 87.69 85 ARG A N 1
ATOM 707 C CA . ARG A 1 85 ? 12.663 0.236 -12.687 1.00 87.69 85 ARG A CA 1
ATOM 708 C C . ARG A 1 85 ? 11.782 1.459 -12.918 1.00 87.69 85 ARG A C 1
ATOM 710 O O . ARG A 1 85 ? 11.559 2.239 -11.995 1.00 87.69 85 ARG A O 1
ATOM 717 N N . GLU A 1 86 ? 11.290 1.659 -14.138 1.00 92.00 86 GLU A N 1
ATOM 718 C CA . GLU A 1 86 ? 10.372 2.755 -14.451 1.00 92.00 86 GLU A CA 1
ATOM 719 C C . GLU A 1 86 ? 9.046 2.618 -13.695 1.00 92.00 86 GLU A C 1
ATOM 721 O O . GLU A 1 86 ? 8.517 3.629 -13.227 1.00 92.00 86 GLU A O 1
ATOM 726 N N . ILE A 1 87 ? 8.510 1.400 -13.542 1.00 94.25 87 ILE A N 1
ATOM 727 C CA . ILE A 1 87 ? 7.274 1.189 -12.782 1.00 94.25 87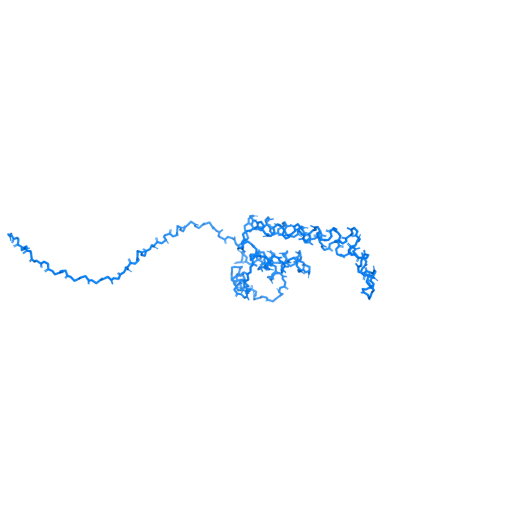 ILE A CA 1
ATOM 728 C C . ILE A 1 87 ? 7.495 1.322 -11.271 1.00 94.25 87 ILE A C 1
ATOM 730 O O . ILE A 1 87 ? 6.680 1.968 -10.612 1.00 94.25 87 ILE A O 1
ATOM 734 N N . GLU A 1 88 ? 8.617 0.835 -10.727 1.00 93.44 88 GLU A N 1
ATOM 735 C CA . GLU A 1 88 ? 8.979 1.079 -9.322 1.00 93.44 88 GLU A CA 1
ATOM 736 C C . GLU A 1 88 ? 9.126 2.573 -9.037 1.00 93.44 88 GLU A C 1
ATOM 738 O O . GLU A 1 88 ? 8.572 3.074 -8.058 1.00 93.44 88 GLU A O 1
ATOM 743 N N . LYS A 1 89 ? 9.773 3.317 -9.943 1.00 95.75 89 LYS A N 1
ATOM 744 C CA . LYS A 1 89 ? 9.872 4.772 -9.832 1.00 95.75 89 LYS A CA 1
ATOM 745 C C . LYS A 1 89 ? 8.496 5.441 -9.865 1.00 95.75 89 LYS A C 1
ATOM 747 O O . LYS A 1 89 ? 8.241 6.312 -9.043 1.00 95.75 89 LYS A O 1
ATOM 752 N N . LYS A 1 90 ? 7.603 5.056 -10.785 1.00 97.25 90 LYS A N 1
ATOM 753 C CA . LYS A 1 90 ? 6.239 5.620 -10.856 1.00 97.25 90 LYS A CA 1
ATOM 754 C C . LYS A 1 90 ? 5.456 5.376 -9.569 1.00 97.25 90 LYS A C 1
ATOM 756 O O . LYS A 1 90 ? 4.774 6.278 -9.095 1.00 97.25 90 LYS A O 1
ATOM 761 N N . MET A 1 91 ? 5.571 4.177 -9.003 1.00 97.56 91 MET A N 1
ATOM 762 C CA . MET A 1 91 ? 4.927 3.834 -7.739 1.00 97.56 91 MET A CA 1
ATOM 763 C C . MET A 1 91 ? 5.518 4.632 -6.573 1.00 97.56 91 MET A C 1
ATOM 765 O O . MET A 1 91 ? 4.761 5.172 -5.770 1.00 97.56 91 MET A O 1
ATOM 769 N N . PHE A 1 92 ? 6.842 4.792 -6.523 1.00 98.00 92 PHE A N 1
ATOM 770 C CA . PHE A 1 92 ? 7.505 5.641 -5.534 1.00 98.00 92 PHE A CA 1
ATOM 771 C C . PHE A 1 92 ? 7.087 7.108 -5.646 1.00 98.00 92 PHE A C 1
ATOM 773 O O . PHE A 1 92 ? 6.665 7.698 -4.656 1.00 98.00 92 PHE A O 1
ATOM 780 N N . ASP A 1 93 ? 7.138 7.686 -6.849 1.00 98.25 93 ASP A N 1
ATOM 781 C CA . ASP A 1 93 ? 6.722 9.068 -7.101 1.00 98.25 93 ASP A CA 1
ATOM 782 C C . ASP A 1 93 ? 5.260 9.286 -6.673 1.00 98.25 93 ASP A C 1
ATOM 784 O O . ASP A 1 93 ? 4.936 10.306 -6.063 1.00 98.25 93 ASP A O 1
ATOM 788 N N . TYR A 1 94 ? 4.380 8.316 -6.956 1.00 98.56 94 TYR A N 1
ATOM 789 C CA . TYR A 1 94 ? 2.985 8.364 -6.530 1.00 98.56 94 TYR A CA 1
ATOM 790 C C . TYR A 1 94 ? 2.855 8.349 -5.004 1.00 98.56 94 TYR A C 1
ATOM 792 O O . TYR A 1 94 ? 2.236 9.253 -4.447 1.00 98.56 94 TYR A O 1
ATOM 800 N N . LEU A 1 95 ? 3.478 7.391 -4.310 1.00 98.31 95 LEU A N 1
ATOM 801 C CA . LEU A 1 95 ? 3.423 7.298 -2.844 1.00 98.31 95 LEU A CA 1
ATOM 802 C C . LEU A 1 95 ? 4.027 8.532 -2.156 1.00 98.31 95 LEU A C 1
ATOM 804 O O . LEU A 1 95 ? 3.508 8.993 -1.140 1.00 98.31 95 LEU A O 1
ATOM 808 N N . MET A 1 96 ? 5.073 9.122 -2.736 1.00 98.31 96 MET A N 1
ATOM 809 C CA . MET A 1 96 ? 5.668 10.371 -2.254 1.00 98.31 96 MET A CA 1
ATOM 810 C C . MET A 1 96 ? 4.791 11.605 -2.501 1.00 98.31 96 MET A C 1
ATOM 812 O O . MET A 1 96 ? 4.965 12.617 -1.824 1.00 98.31 96 MET A O 1
ATOM 816 N N . SER A 1 97 ? 3.848 11.540 -3.445 1.00 98.19 97 SER A N 1
ATOM 817 C CA . SER A 1 97 ? 2.868 12.609 -3.679 1.00 98.19 97 SER A CA 1
ATOM 818 C C . SER A 1 97 ? 1.691 12.585 -2.694 1.00 98.19 97 SER A C 1
ATOM 820 O O . SER A 1 97 ? 0.979 13.582 -2.568 1.00 98.19 97 SER A O 1
ATOM 822 N N . LEU A 1 98 ? 1.490 11.463 -1.996 1.00 98.00 98 LEU A N 1
ATOM 823 C CA . LEU A 1 98 ? 0.454 11.300 -0.980 1.00 98.00 98 LEU A CA 1
ATOM 824 C C . LEU A 1 98 ? 0.882 11.899 0.365 1.00 98.00 98 LEU A C 1
ATOM 826 O O . LEU A 1 98 ? 2.056 12.192 0.601 1.00 98.00 98 LEU A O 1
ATOM 830 N N . THR A 1 99 ? -0.076 12.056 1.280 1.00 98.31 99 THR A N 1
ATOM 831 C CA . THR A 1 99 ? 0.250 12.393 2.670 1.00 98.31 99 THR A CA 1
ATOM 832 C C . THR A 1 99 ? 0.870 11.191 3.382 1.00 98.31 99 THR A C 1
ATOM 834 O O . THR A 1 99 ? 0.628 10.039 3.016 1.00 98.31 99 THR A O 1
ATOM 837 N N . PHE A 1 100 ? 1.641 11.427 4.446 1.00 98.12 100 PHE A N 1
ATOM 838 C CA . PHE A 1 100 ? 2.210 10.310 5.200 1.00 98.12 100 PHE A CA 1
ATOM 839 C C . PHE A 1 100 ? 1.120 9.412 5.810 1.00 98.12 100 PHE A C 1
ATOM 841 O O . PHE A 1 100 ? 1.266 8.193 5.824 1.00 98.12 100 PHE A O 1
ATOM 848 N N . ASP A 1 101 ? -0.003 9.985 6.247 1.00 97.75 101 ASP A N 1
ATOM 849 C CA . ASP A 1 101 ? -1.125 9.210 6.786 1.00 97.75 101 ASP A CA 1
ATOM 850 C C . ASP A 1 101 ? -1.808 8.346 5.714 1.00 97.75 101 ASP A C 1
ATOM 852 O O . ASP A 1 101 ? -2.251 7.235 6.004 1.00 97.75 101 ASP A O 1
ATOM 856 N N . ASP A 1 102 ? -1.839 8.799 4.459 1.00 98.31 102 ASP A N 1
ATOM 857 C CA . ASP A 1 102 ? -2.290 7.985 3.328 1.00 98.31 102 ASP A CA 1
ATOM 858 C C . ASP A 1 102 ? -1.351 6.803 3.056 1.00 98.31 102 ASP A C 1
ATOM 860 O O . ASP A 1 102 ? -1.822 5.685 2.840 1.00 98.31 102 ASP A O 1
ATOM 864 N N . VAL A 1 103 ? -0.033 7.015 3.130 1.00 98.50 103 VAL A N 1
ATOM 865 C CA . VAL A 1 103 ? 0.963 5.938 2.978 1.00 98.50 103 VAL A CA 1
ATOM 866 C C . VAL A 1 103 ? 0.819 4.898 4.089 1.00 98.50 103 VAL A C 1
ATOM 868 O O . VAL A 1 103 ? 0.745 3.702 3.803 1.00 98.50 103 VAL A O 1
ATOM 871 N N . LYS A 1 104 ? 0.683 5.334 5.348 1.00 98.25 104 LYS A N 1
ATOM 872 C CA . LYS A 1 104 ? 0.429 4.425 6.478 1.00 98.25 104 LYS A CA 1
ATOM 873 C C . LYS A 1 104 ? -0.870 3.651 6.307 1.00 98.25 104 LYS A C 1
ATOM 875 O O . LYS A 1 104 ? -0.918 2.461 6.612 1.00 98.25 104 LYS A O 1
ATOM 880 N N . PHE A 1 105 ? -1.916 4.306 5.805 1.00 98.25 105 PHE A N 1
ATOM 881 C CA . PHE A 1 105 ? -3.184 3.650 5.511 1.00 98.25 105 PHE A CA 1
ATOM 882 C C . PHE A 1 105 ? -3.005 2.539 4.468 1.00 98.25 105 PHE A C 1
ATOM 884 O O . PHE A 1 105 ? -3.4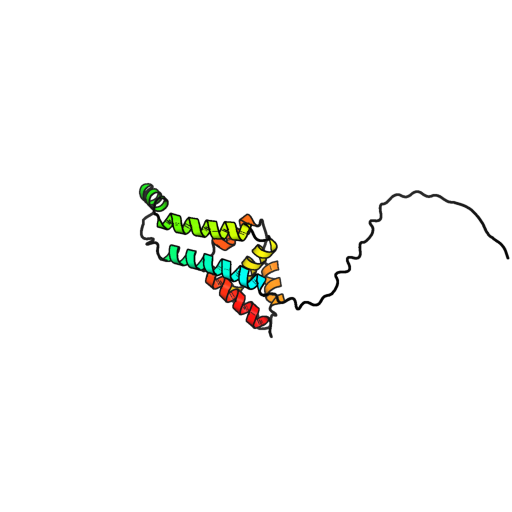05 1.405 4.723 1.00 98.25 105 PHE A O 1
ATOM 891 N N . ILE A 1 106 ? -2.344 2.822 3.338 1.00 98.50 106 ILE A N 1
ATOM 892 C CA . ILE A 1 106 ? -2.059 1.820 2.294 1.00 98.50 106 ILE A CA 1
ATOM 893 C C . ILE A 1 106 ? -1.286 0.636 2.881 1.00 98.50 106 ILE A C 1
ATOM 895 O O . ILE A 1 106 ? -1.662 -0.518 2.679 1.00 98.50 106 ILE A O 1
ATOM 899 N N . GLN A 1 107 ? -0.228 0.917 3.640 1.00 98.25 107 GLN A N 1
ATOM 900 C CA . GLN A 1 107 ? 0.604 -0.112 4.252 1.00 98.25 107 GLN A CA 1
ATOM 901 C C . GLN A 1 107 ? -0.168 -0.953 5.275 1.00 98.25 107 GLN A C 1
ATOM 903 O O . GLN A 1 107 ? 0.007 -2.169 5.332 1.00 98.25 107 GLN A O 1
ATOM 908 N N . THR A 1 108 ? -1.056 -0.332 6.051 1.00 97.94 108 THR A N 1
ATOM 909 C CA . THR A 1 108 ? -1.916 -1.036 7.010 1.00 97.94 108 THR A CA 1
ATOM 910 C C . THR A 1 108 ? -2.849 -1.996 6.280 1.00 97.94 108 THR A C 1
ATOM 912 O O . THR A 1 108 ? -2.877 -3.177 6.612 1.00 97.94 108 THR A O 1
ATOM 915 N N . VAL A 1 109 ? -3.542 -1.535 5.231 1.00 97.81 109 VAL A N 1
ATOM 916 C CA . VAL A 1 109 ? -4.422 -2.381 4.402 1.00 97.81 109 VAL A CA 1
ATOM 917 C C . VAL A 1 109 ? -3.643 -3.538 3.771 1.00 97.81 109 VAL A C 1
ATOM 919 O O . VAL A 1 109 ? -4.107 -4.676 3.789 1.00 97.81 109 VAL A O 1
ATOM 922 N N . MET A 1 110 ? -2.433 -3.274 3.273 1.00 98.06 110 MET A N 1
ATOM 923 C CA . MET A 1 110 ? -1.536 -4.304 2.746 1.00 98.06 110 MET A CA 1
ATOM 924 C C . MET A 1 110 ? -1.223 -5.375 3.800 1.00 98.06 110 MET A C 1
ATOM 926 O O . MET A 1 110 ? -1.335 -6.563 3.510 1.00 98.06 110 MET A O 1
ATOM 930 N N . TYR A 1 111 ? -0.842 -4.993 5.023 1.00 97.00 111 TYR A N 1
ATOM 931 C CA . TYR A 1 111 ? -0.569 -5.974 6.077 1.00 97.00 111 TYR A CA 1
ATOM 932 C C . TYR A 1 111 ? -1.831 -6.684 6.581 1.00 97.00 111 TYR A C 1
ATOM 934 O O . TYR A 1 111 ? -1.736 -7.837 6.991 1.00 97.00 111 TYR A O 1
ATOM 942 N N . ILE A 1 112 ? -3.006 -6.047 6.521 1.00 96.12 112 ILE A N 1
ATOM 943 C CA . ILE A 1 112 ? -4.282 -6.725 6.782 1.00 96.12 112 ILE A CA 1
ATOM 944 C C . ILE A 1 112 ? -4.491 -7.854 5.771 1.00 96.12 112 ILE A C 1
ATOM 946 O O . ILE A 1 112 ? -4.748 -8.976 6.171 1.00 96.12 112 ILE A O 1
ATOM 950 N N . GLY A 1 113 ? -4.340 -7.603 4.469 1.00 96.25 113 GLY A N 1
ATOM 951 C CA . GLY A 1 113 ? -4.545 -8.659 3.471 1.00 96.25 113 GLY A CA 1
ATOM 952 C C . GLY A 1 113 ? -3.404 -9.669 3.342 1.00 96.25 113 GLY A C 1
ATOM 953 O O . GLY A 1 113 ? -3.579 -10.707 2.702 1.00 96.25 113 GLY A O 1
ATOM 954 N N . ARG A 1 114 ? -2.236 -9.369 3.920 1.00 95.00 114 ARG A N 1
ATOM 955 C CA . ARG A 1 114 ? -1.109 -10.303 4.020 1.00 95.00 114 ARG A CA 1
ATOM 956 C C . ARG A 1 114 ? -1.303 -11.318 5.142 1.00 95.00 114 ARG A C 1
ATOM 958 O O . ARG A 1 114 ? -0.948 -12.479 4.962 1.00 95.00 114 ARG A O 1
ATOM 965 N N . ASP A 1 115 ? -1.783 -10.870 6.295 1.00 89.44 115 ASP A N 1
ATOM 966 C CA . ASP A 1 115 ? -1.860 -11.711 7.481 1.00 89.44 115 ASP A CA 1
ATOM 967 C C . ASP A 1 115 ? -3.195 -12.468 7.476 1.00 89.44 115 ASP A C 1
ATOM 969 O O . ASP A 1 115 ? -4.256 -11.876 7.344 1.00 89.44 115 ASP A O 1
ATOM 973 N N . GLU A 1 116 ? -3.157 -13.796 7.571 1.00 67.75 116 GLU A N 1
ATOM 974 C CA . GLU A 1 116 ? -4.344 -14.638 7.333 1.00 67.75 116 GLU A CA 1
ATOM 975 C C . GLU A 1 116 ? -5.167 -14.927 8.601 1.00 67.75 116 GLU A C 1
ATOM 977 O O . GLU A 1 116 ? -6.212 -15.569 8.526 1.00 67.75 116 GLU A O 1
ATOM 982 N N . SER A 1 117 ? -4.719 -14.470 9.774 1.00 76.19 117 SER A N 1
ATOM 983 C CA . SER A 1 117 ? -5.346 -14.788 11.061 1.00 76.19 117 SER A CA 1
ATOM 984 C C . SER A 1 117 ? -5.856 -13.533 11.766 1.00 76.19 117 SER A C 1
ATOM 986 O O . SER A 1 117 ? -5.070 -12.793 12.362 1.00 76.19 117 SER A O 1
ATOM 988 N N . PHE A 1 118 ? -7.173 -13.338 11.738 1.00 80.19 118 PHE A N 1
ATOM 989 C CA . PHE A 1 118 ? -7.884 -12.355 12.555 1.00 80.19 118 PHE A CA 1
ATOM 990 C C . PHE A 1 118 ? -9.074 -13.023 13.228 1.00 80.19 118 PHE A C 1
ATOM 992 O O . PHE A 1 118 ? -9.646 -13.963 12.673 1.00 80.19 118 PHE A O 1
ATOM 999 N N . ASP A 1 119 ? -9.466 -12.514 14.391 1.00 81.50 119 ASP A N 1
ATOM 1000 C CA . ASP A 1 119 ? -10.686 -12.966 15.048 1.00 81.50 119 ASP A CA 1
ATOM 1001 C C . ASP A 1 119 ? -11.908 -12.667 14.161 1.00 81.50 119 ASP A C 1
ATOM 1003 O O . ASP A 1 119 ? -12.040 -11.593 13.562 1.00 81.50 119 ASP A O 1
ATOM 1007 N N . GLU A 1 120 ? -12.821 -13.631 14.039 1.00 79.81 120 GLU A N 1
ATOM 1008 C CA . GLU A 1 120 ? -14.002 -13.479 13.177 1.00 79.81 120 GLU A CA 1
ATOM 1009 C C . GLU A 1 120 ? -14.915 -12.340 13.662 1.00 79.81 120 GLU A C 1
ATOM 1011 O O . GLU A 1 120 ? -15.466 -11.615 12.833 1.00 79.81 120 GLU A O 1
ATOM 1016 N N . ASP A 1 121 ? -14.950 -12.097 14.976 1.00 86.50 121 ASP A N 1
ATOM 1017 C CA . ASP A 1 121 ? -15.847 -11.145 15.646 1.00 86.50 121 ASP A CA 1
ATOM 1018 C C . ASP A 1 121 ? -15.291 -9.709 15.779 1.00 86.50 121 ASP A C 1
ATOM 1020 O O . ASP A 1 121 ? -15.952 -8.844 16.354 1.00 86.50 121 ASP A O 1
ATOM 1024 N N . ILE A 1 122 ? -14.083 -9.421 15.273 1.00 90.88 122 ILE A N 1
ATOM 1025 C CA . ILE A 1 122 ? -13.512 -8.063 15.331 1.00 90.88 122 ILE A CA 1
ATOM 1026 C C . ILE A 1 122 ? -14.146 -7.140 14.277 1.00 90.88 122 ILE A C 1
ATOM 1028 O O . ILE A 1 122 ? -14.307 -7.548 13.119 1.00 90.88 122 ILE A O 1
ATOM 1032 N N . SER A 1 123 ? -14.459 -5.891 14.646 1.00 92.06 123 SER A N 1
ATOM 1033 C CA . SER A 1 123 ? -14.972 -4.884 13.704 1.00 92.06 123 SER A CA 1
ATOM 1034 C C . SER A 1 123 ? -13.892 -4.408 12.724 1.00 92.06 123 SER A C 1
ATOM 1036 O O . SER A 1 123 ? -12.693 -4.567 12.966 1.00 92.06 123 SER A O 1
ATOM 1038 N N . ALA A 1 124 ? -14.291 -3.783 11.612 1.00 91.88 124 ALA A N 1
ATOM 1039 C CA . ALA A 1 124 ? -13.336 -3.221 10.650 1.00 91.88 124 ALA A CA 1
ATOM 1040 C C . ALA A 1 124 ? -12.418 -2.150 11.269 1.00 91.88 124 ALA A C 1
ATOM 1042 O O . ALA A 1 124 ? -11.231 -2.097 10.951 1.00 91.88 124 ALA A O 1
ATOM 1043 N N . GLU A 1 125 ? -12.960 -1.309 12.154 1.00 92.50 125 GLU A N 1
ATOM 1044 C CA . GLU A 1 125 ? -12.194 -0.269 12.849 1.00 92.50 125 GLU A CA 1
ATOM 1045 C C . GLU A 1 125 ? -11.175 -0.883 13.804 1.00 92.50 125 GLU A C 1
ATOM 1047 O O . GLU A 1 125 ? -10.002 -0.528 13.755 1.00 92.50 125 GLU A O 1
ATOM 1052 N N . GLN A 1 126 ? -11.595 -1.862 14.608 1.00 92.88 126 GLN A N 1
ATOM 1053 C CA . GLN A 1 126 ? -10.705 -2.561 15.532 1.00 92.88 126 GLN A CA 1
ATOM 1054 C C . GLN A 1 126 ? -9.599 -3.314 14.782 1.00 92.88 126 GLN A C 1
ATOM 1056 O O . GLN A 1 126 ? -8.433 -3.198 15.145 1.00 92.88 126 GLN A O 1
ATOM 1061 N N . LEU A 1 127 ? -9.938 -4.012 13.692 1.00 93.12 127 LEU A N 1
ATOM 1062 C CA . LEU A 1 127 ? -8.967 -4.685 12.825 1.00 93.12 127 LEU A CA 1
ATOM 1063 C C . LEU A 1 127 ? -7.909 -3.710 12.295 1.00 93.12 127 LEU A C 1
ATOM 1065 O O . LEU A 1 127 ? -6.710 -4.005 12.300 1.00 93.12 127 LEU A O 1
ATOM 1069 N N . TYR A 1 128 ? -8.358 -2.548 11.820 1.00 94.62 128 TYR A N 1
ATOM 1070 C CA . TYR A 1 128 ? -7.466 -1.516 11.318 1.00 94.62 128 TYR A CA 1
ATOM 1071 C C . TYR A 1 128 ? -6.591 -0.940 12.423 1.00 94.62 128 TYR A C 1
ATOM 1073 O O . TYR A 1 128 ? -5.378 -0.879 12.246 1.00 94.62 128 TYR A O 1
ATOM 1081 N N . ASP A 1 129 ? -7.176 -0.556 13.555 1.00 94.06 129 ASP A N 1
ATOM 1082 C CA . ASP A 1 129 ? -6.457 0.058 14.666 1.00 94.06 129 ASP A CA 1
ATOM 1083 C C . ASP A 1 129 ? -5.434 -0.903 15.273 1.00 94.06 129 ASP A C 1
ATOM 1085 O O . ASP A 1 129 ? -4.297 -0.505 15.529 1.00 94.06 129 ASP A O 1
ATOM 1089 N N . GLU A 1 130 ? -5.778 -2.179 15.459 1.00 93.62 130 GLU A N 1
ATOM 1090 C CA . GLU A 1 130 ? -4.833 -3.195 15.924 1.00 93.62 130 GLU A CA 1
ATOM 1091 C C . GLU A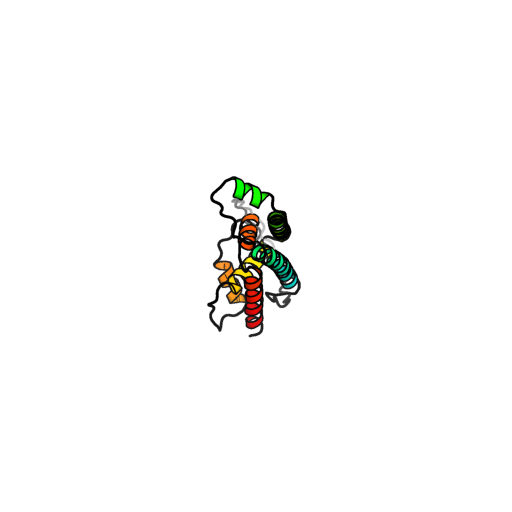 1 130 ? -3.652 -3.327 14.967 1.00 93.62 130 GLU A C 1
ATOM 1093 O O . GLU A 1 130 ? -2.492 -3.288 15.396 1.00 93.62 130 GLU A O 1
ATOM 1098 N N . LYS A 1 131 ? -3.919 -3.413 13.656 1.00 94.88 131 LYS A N 1
ATOM 1099 C CA . LYS A 1 131 ? -2.836 -3.510 12.679 1.00 94.88 131 LYS A CA 1
ATOM 1100 C C . LYS A 1 131 ? -2.007 -2.232 12.638 1.00 94.88 131 LYS A C 1
ATOM 1102 O O . LYS A 1 131 ? -0.783 -2.311 12.710 1.00 94.88 131 LYS A O 1
ATOM 1107 N N . PHE A 1 132 ? -2.642 -1.070 12.568 1.00 95.75 132 PHE A N 1
ATOM 1108 C CA . PHE A 1 132 ? -1.984 0.230 12.515 1.00 95.75 132 PHE A CA 1
ATOM 1109 C C . PHE A 1 132 ? -1.074 0.452 13.730 1.00 95.75 132 PHE A C 1
ATOM 1111 O O . PHE A 1 132 ? 0.067 0.885 13.582 1.00 95.75 132 PHE A O 1
ATOM 1118 N N . ASN A 1 133 ? -1.545 0.105 14.930 1.00 95.25 133 ASN A N 1
ATOM 1119 C CA . ASN A 1 133 ? -0.782 0.261 16.168 1.00 95.25 133 ASN A CA 1
ATOM 1120 C C . ASN A 1 133 ? 0.326 -0.790 16.334 1.00 95.25 133 ASN A C 1
ATOM 1122 O O . ASN A 1 133 ? 1.277 -0.559 17.080 1.00 95.25 133 ASN A O 1
ATOM 1126 N N . SER A 1 134 ? 0.236 -1.929 15.640 1.00 94.12 134 SER A N 1
ATOM 1127 C CA . SER A 1 134 ? 1.304 -2.940 15.622 1.00 94.12 134 SER A CA 1
ATOM 1128 C C . SER A 1 134 ? 2.525 -2.529 14.786 1.00 94.12 134 SER A C 1
ATOM 1130 O O . SER A 1 134 ? 3.609 -3.093 14.949 1.00 94.12 134 SER A O 1
ATOM 1132 N N . LEU A 1 135 ? 2.366 -1.551 13.888 1.00 93.25 135 LEU A N 1
ATOM 1133 C CA . LEU A 1 135 ? 3.411 -1.099 12.974 1.00 93.25 135 LEU A CA 1
ATOM 1134 C C . LEU A 1 135 ? 4.253 0.019 13.604 1.00 93.25 135 LEU A C 1
ATOM 1136 O O . LEU A 1 135 ? 3.752 0.937 14.250 1.00 93.25 135 LEU A O 1
ATOM 1140 N N . SER A 1 136 ? 5.570 -0.055 13.404 1.00 94.50 136 SER A N 1
ATOM 1141 C CA . SER A 1 136 ? 6.521 0.960 13.873 1.00 94.50 136 SER A CA 1
ATOM 1142 C C . SER A 1 136 ? 6.872 1.915 12.738 1.00 94.50 136 SER A C 1
ATOM 1144 O O . SER A 1 136 ? 7.691 1.586 11.888 1.00 94.50 136 SER A O 1
ATOM 1146 N N . TRP A 1 137 ? 6.255 3.094 12.740 1.00 95.81 137 TRP A N 1
ATOM 1147 C CA . TRP A 1 137 ? 6.376 4.073 11.659 1.00 95.81 137 TRP A CA 1
ATOM 1148 C C . TRP A 1 137 ? 7.718 4.812 11.667 1.00 95.81 137 TRP A C 1
ATOM 1150 O O . TRP A 1 137 ? 8.126 5.363 12.693 1.00 95.81 137 TRP A O 1
ATOM 1160 N N . GLN A 1 138 ? 8.363 4.888 10.504 1.00 96.88 138 GLN A N 1
ATOM 1161 C CA . GLN A 1 138 ? 9.586 5.655 10.277 1.00 96.88 138 GLN A CA 1
ATOM 1162 C C . GLN A 1 138 ? 9.297 6.913 9.439 1.00 96.88 138 GLN A C 1
ATOM 1164 O O . GLN A 1 138 ? 8.492 7.756 9.840 1.00 96.88 138 GLN A O 1
ATOM 1169 N N . SER A 1 139 ? 9.972 7.085 8.299 1.00 98.00 139 SER A N 1
ATOM 1170 C CA . SER A 1 139 ? 9.722 8.173 7.352 1.00 98.00 139 SER A CA 1
ATOM 1171 C C . SER A 1 139 ? 8.852 7.695 6.190 1.00 98.00 139 SER A C 1
ATOM 1173 O O . SER A 1 139 ? 8.882 6.523 5.827 1.00 98.00 139 SER A O 1
ATOM 1175 N N . GLN A 1 140 ? 8.129 8.618 5.551 1.00 97.75 140 GLN A N 1
ATOM 1176 C CA . GLN A 1 140 ? 7.317 8.316 4.367 1.00 97.75 140 GLN A CA 1
ATOM 1177 C C . GLN A 1 140 ? 8.125 7.642 3.250 1.00 97.75 140 GLN A C 1
ATOM 1179 O O . GLN A 1 140 ? 7.623 6.726 2.609 1.00 97.75 140 GLN A O 1
ATOM 1184 N N . GLU A 1 141 ? 9.373 8.065 3.039 1.00 97.88 141 GLU A N 1
ATOM 1185 C CA . GLU A 1 141 ? 10.282 7.454 2.064 1.00 97.88 141 GLU A CA 1
ATOM 1186 C C . GLU A 1 141 ? 10.556 5.981 2.388 1.00 97.88 141 GLU A C 1
ATOM 1188 O O . GLU A 1 141 ? 10.441 5.127 1.509 1.00 97.88 141 GLU A O 1
ATOM 1193 N N . ILE A 1 142 ? 10.877 5.675 3.651 1.00 97.81 142 ILE A N 1
ATOM 1194 C CA . ILE A 1 142 ? 11.143 4.300 4.083 1.00 97.81 142 ILE A CA 1
ATOM 1195 C C . ILE A 1 142 ? 9.883 3.448 3.932 1.00 97.81 142 ILE A C 1
ATOM 1197 O O . ILE A 1 142 ? 9.944 2.385 3.319 1.00 97.81 142 ILE A O 1
ATOM 1201 N N . GLU A 1 143 ? 8.734 3.930 4.410 1.00 98.19 143 GLU A N 1
ATOM 1202 C CA . GLU A 1 143 ? 7.479 3.180 4.300 1.00 98.19 143 GLU A CA 1
ATOM 1203 C C . GLU A 1 143 ? 7.057 2.966 2.839 1.00 98.19 143 GLU A C 1
ATOM 1205 O O . GLU A 1 143 ? 6.599 1.884 2.476 1.00 98.19 143 GLU A O 1
ATOM 1210 N N . SER A 1 144 ? 7.273 3.959 1.969 1.00 98.12 144 SER A N 1
ATOM 1211 C CA . SER A 1 144 ? 6.981 3.838 0.535 1.00 98.12 144 SER A CA 1
ATOM 1212 C C . SER A 1 144 ? 7.827 2.744 -0.112 1.00 98.12 144 SER A C 1
ATOM 1214 O O . SER A 1 144 ? 7.288 1.898 -0.823 1.00 98.12 144 SER A O 1
ATOM 1216 N N . ASN A 1 145 ? 9.129 2.701 0.184 1.00 97.31 145 ASN A N 1
ATOM 1217 C CA . ASN A 1 145 ? 10.001 1.623 -0.284 1.00 97.31 145 ASN A CA 1
ATOM 1218 C C . ASN A 1 145 ? 9.554 0.261 0.262 1.00 97.31 145 ASN A C 1
ATOM 1220 O O . ASN A 1 145 ? 9.451 -0.701 -0.497 1.00 97.31 145 ASN A O 1
ATOM 1224 N N . MET A 1 146 ? 9.185 0.185 1.544 1.00 96.75 146 MET A N 1
ATOM 1225 C CA . MET A 1 146 ? 8.691 -1.055 2.146 1.00 96.75 146 MET A CA 1
ATOM 1226 C C . MET A 1 146 ? 7.408 -1.579 1.492 1.00 96.75 146 MET A C 1
ATOM 1228 O O . MET A 1 146 ? 7.236 -2.799 1.436 1.00 96.75 146 MET A O 1
ATOM 1232 N N . ILE A 1 147 ? 6.512 -0.698 1.026 1.00 98.06 147 ILE A N 1
ATOM 1233 C CA . ILE A 1 147 ? 5.326 -1.072 0.239 1.00 98.06 147 ILE A CA 1
ATOM 1234 C C . ILE A 1 147 ? 5.762 -1.620 -1.124 1.00 98.06 147 ILE A C 1
ATOM 1236 O O . ILE A 1 147 ? 5.376 -2.730 -1.487 1.00 98.06 147 ILE A O 1
ATOM 1240 N N . ILE A 1 148 ? 6.588 -0.866 -1.858 1.00 96.69 148 ILE A N 1
ATOM 1241 C CA . ILE A 1 148 ? 7.038 -1.197 -3.222 1.00 96.69 148 ILE A CA 1
ATOM 1242 C C . ILE A 1 148 ? 7.738 -2.553 -3.272 1.00 96.69 148 ILE A C 1
ATOM 1244 O O . ILE A 1 148 ? 7.498 -3.336 -4.186 1.00 96.69 148 ILE A O 1
ATOM 1248 N N . GLU A 1 149 ? 8.566 -2.858 -2.277 1.00 94.25 149 GLU A N 1
ATOM 1249 C CA . GLU A 1 149 ? 9.321 -4.107 -2.203 1.00 94.25 149 GLU A CA 1
ATOM 1250 C C . GLU A 1 149 ? 8.437 -5.350 -2.005 1.00 94.25 149 GLU A C 1
ATOM 1252 O O . GLU A 1 149 ? 8.910 -6.472 -2.198 1.00 94.25 149 GLU A O 1
ATOM 1257 N N . LYS A 1 150 ? 7.155 -5.209 -1.631 1.00 94.25 150 LYS A N 1
ATOM 1258 C CA . LYS A 1 150 ? 6.288 -6.373 -1.407 1.00 94.25 150 LYS A CA 1
ATOM 1259 C C . LYS A 1 150 ? 5.872 -7.049 -2.708 1.00 94.25 150 LYS A C 1
ATOM 1261 O O . LYS A 1 150 ? 5.569 -6.415 -3.716 1.00 94.25 150 LYS A O 1
ATOM 1266 N N . MET A 1 151 ? 5.788 -8.374 -2.636 1.00 90.25 151 MET A N 1
ATOM 1267 C CA . MET A 1 151 ? 5.199 -9.234 -3.654 1.00 90.25 151 MET A CA 1
ATOM 1268 C C . MET A 1 151 ? 4.437 -10.387 -2.978 1.00 90.25 151 MET A C 1
ATOM 1270 O O . MET A 1 151 ? 4.965 -10.956 -2.016 1.00 90.25 151 MET A O 1
ATOM 1274 N N . PRO A 1 152 ? 3.223 -10.743 -3.440 1.00 95.31 152 PRO A N 1
ATOM 1275 C CA . PRO A 1 152 ? 2.392 -10.058 -4.445 1.00 95.31 152 PRO A CA 1
ATOM 1276 C C . PRO A 1 152 ? 1.598 -8.869 -3.847 1.00 95.31 152 PRO A C 1
ATOM 1278 O O . PRO A 1 152 ? 0.556 -9.049 -3.219 1.00 95.31 152 PRO A O 1
ATOM 1281 N N . LEU A 1 153 ? 2.076 -7.628 -4.033 1.00 97.50 153 LEU A N 1
ATOM 1282 C CA . LEU A 1 153 ? 1.484 -6.426 -3.412 1.00 97.50 153 LEU A CA 1
ATOM 1283 C C . LEU A 1 153 ? 0.011 -6.203 -3.797 1.00 97.50 153 LEU A C 1
ATOM 1285 O O . LEU A 1 153 ? -0.802 -5.878 -2.931 1.00 97.50 153 LEU A O 1
ATOM 1289 N N . ALA A 1 154 ? -0.337 -6.392 -5.073 1.00 98.00 154 ALA A N 1
ATOM 1290 C CA . ALA A 1 154 ? -1.707 -6.228 -5.557 1.00 98.00 154 ALA A CA 1
ATOM 1291 C C . ALA A 1 154 ? -2.686 -7.161 -4.822 1.00 98.00 154 ALA A C 1
ATOM 1293 O O . ALA A 1 154 ? -3.759 -6.727 -4.399 1.00 98.00 154 ALA A O 1
ATOM 1294 N N . ASP A 1 155 ? 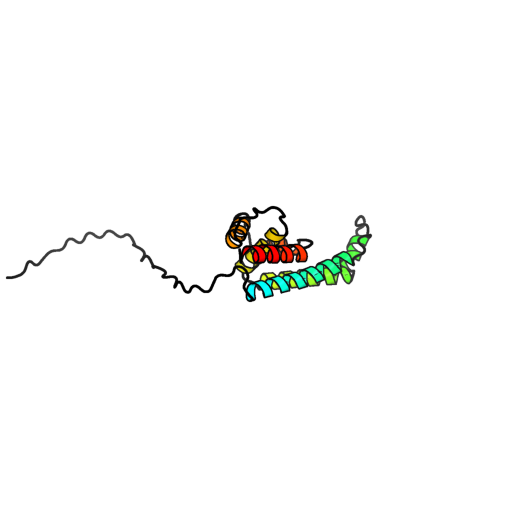-2.290 -8.418 -4.606 1.00 97.69 155 ASP A N 1
ATOM 1295 C CA . ASP A 1 155 ? -3.114 -9.409 -3.914 1.00 97.69 155 ASP A CA 1
ATOM 1296 C C . ASP A 1 155 ? -3.298 -9.059 -2.438 1.00 97.69 155 ASP A C 1
ATOM 1298 O O . ASP A 1 155 ? -4.415 -9.135 -1.926 1.00 97.69 155 ASP A O 1
ATOM 1302 N N . TYR A 1 156 ? -2.235 -8.613 -1.760 1.00 98.12 156 TYR A N 1
ATOM 1303 C CA . TYR A 1 156 ? -2.333 -8.156 -0.373 1.00 98.12 156 TYR A CA 1
ATOM 1304 C C . TYR A 1 156 ? -3.301 -6.979 -0.230 1.00 98.12 156 TYR A C 1
ATOM 1306 O O . TYR A 1 156 ? -4.151 -6.979 0.655 1.00 98.12 156 TYR A O 1
ATOM 1314 N N . LEU A 1 157 ? -3.235 -5.988 -1.120 1.00 98.25 157 LEU A N 1
ATOM 1315 C CA . LEU A 1 157 ? -4.143 -4.842 -1.062 1.00 98.25 157 LEU A CA 1
ATOM 1316 C C . LEU A 1 157 ? -5.599 -5.244 -1.333 1.00 98.25 157 LEU A C 1
ATOM 1318 O O . LEU A 1 157 ? -6.493 -4.799 -0.614 1.00 98.25 157 LEU A O 1
ATOM 1322 N N . ARG A 1 158 ? -5.850 -6.114 -2.319 1.00 98.12 158 ARG A N 1
ATOM 1323 C CA . ARG A 1 158 ? -7.203 -6.612 -2.628 1.00 98.12 158 ARG A CA 1
ATOM 1324 C C . ARG A 1 158 ? -7.821 -7.361 -1.461 1.00 98.12 158 ARG A C 1
ATOM 1326 O O . ARG A 1 158 ? -8.924 -7.019 -1.043 1.00 98.12 158 ARG A O 1
ATOM 1333 N N . ARG A 1 159 ? -7.085 -8.317 -0.894 1.00 96.75 159 ARG A N 1
ATOM 1334 C CA . ARG A 1 159 ? -7.537 -9.071 0.281 1.00 96.75 159 ARG A CA 1
ATOM 1335 C C . ARG A 1 159 ? -7.793 -8.144 1.465 1.00 96.75 159 ARG A C 1
ATOM 1337 O O . ARG A 1 159 ? -8.805 -8.282 2.140 1.00 96.75 159 ARG A O 1
ATOM 1344 N N . GLY A 1 160 ? -6.925 -7.153 1.684 1.00 96.25 160 GLY A N 1
ATOM 1345 C CA . GLY A 1 160 ? -7.107 -6.161 2.743 1.00 96.25 160 GLY A CA 1
ATOM 1346 C C . GLY A 1 160 ? -8.394 -5.352 2.572 1.00 96.25 160 GLY A C 1
ATOM 1347 O O . GLY A 1 160 ? -9.149 -5.177 3.526 1.00 96.25 160 GLY A O 1
ATOM 1348 N N . ILE A 1 161 ? -8.690 -4.914 1.344 1.00 96.50 161 ILE A N 1
ATOM 1349 C CA . ILE A 1 161 ? -9.948 -4.232 1.007 1.00 96.50 161 ILE A CA 1
ATOM 1350 C C . ILE A 1 161 ? -11.153 -5.137 1.277 1.00 96.50 161 ILE A C 1
ATOM 1352 O O . ILE A 1 161 ? -12.142 -4.677 1.846 1.00 96.50 161 ILE A O 1
ATOM 1356 N N . GLU A 1 162 ? -11.095 -6.398 0.854 1.00 94.69 162 GLU A N 1
ATOM 1357 C CA . GLU A 1 162 ? -12.180 -7.368 1.036 1.00 94.69 162 GLU A CA 1
ATOM 1358 C C . GLU A 1 162 ? -12.466 -7.635 2.517 1.00 94.69 162 GLU A C 1
ATOM 1360 O O . GLU A 1 162 ? -13.626 -7.579 2.925 1.00 94.69 162 GLU A O 1
ATOM 1365 N N . LEU A 1 163 ? -11.421 -7.843 3.324 1.00 93.44 163 LEU A N 1
ATOM 1366 C CA . LEU A 1 163 ? -11.526 -8.065 4.769 1.00 93.44 163 LEU A CA 1
ATOM 1367 C C . LEU A 1 163 ? -12.111 -6.859 5.506 1.00 93.44 163 LEU A C 1
ATOM 1369 O O . LEU A 1 163 ? -12.959 -7.011 6.381 1.00 93.44 163 LEU A O 1
ATOM 1373 N N . ILE A 1 164 ? -11.689 -5.648 5.142 1.00 93.19 164 ILE A N 1
ATOM 1374 C CA . ILE A 1 164 ? -12.254 -4.436 5.737 1.00 93.19 164 ILE A CA 1
ATOM 1375 C C . ILE A 1 164 ? -13.725 -4.295 5.342 1.00 93.19 164 ILE A C 1
ATOM 1377 O O . ILE A 1 164 ? -14.569 -4.046 6.199 1.00 93.19 164 ILE A O 1
ATOM 1381 N N . LYS A 1 165 ? -14.060 -4.486 4.058 1.00 92.56 165 LYS A N 1
ATOM 1382 C CA . LYS A 1 165 ? -15.445 -4.382 3.578 1.00 92.56 165 LYS A CA 1
ATOM 1383 C C . LYS A 1 165 ? -16.368 -5.392 4.250 1.00 92.56 165 LYS A C 1
ATOM 1385 O O . LYS A 1 165 ? -17.484 -5.018 4.596 1.00 92.56 165 LYS A O 1
ATOM 1390 N N . SER A 1 166 ? -15.935 -6.640 4.429 1.00 90.88 166 SER A N 1
ATOM 1391 C CA . SER A 1 166 ? -16.774 -7.674 5.044 1.00 90.88 166 SER A CA 1
ATOM 1392 C C . SER A 1 166 ? -17.110 -7.361 6.503 1.00 90.88 166 SER A C 1
ATOM 1394 O O . SER A 1 166 ? -18.218 -7.658 6.935 1.00 90.88 166 SER A O 1
ATOM 1396 N N . LYS A 1 167 ? -16.198 -6.698 7.226 1.00 89.12 167 LYS A N 1
ATOM 1397 C CA . LYS A 1 167 ? -16.354 -6.321 8.640 1.00 89.12 167 LYS A CA 1
ATOM 1398 C C . LYS A 1 167 ? -16.953 -4.930 8.869 1.00 89.12 167 LYS A C 1
ATOM 1400 O O . LYS A 1 167 ? -17.277 -4.589 10.000 1.00 89.12 167 LYS A O 1
ATOM 1405 N N . GLN A 1 168 ? -17.081 -4.102 7.830 1.00 82.88 168 GLN A N 1
ATOM 1406 C CA . GLN A 1 168 ? -17.628 -2.741 7.946 1.00 82.88 168 GLN A CA 1
ATOM 1407 C C . GLN A 1 168 ? -19.168 -2.722 7.995 1.00 82.88 168 GLN A C 1
ATOM 1409 O O . GLN A 1 168 ? -19.759 -1.717 8.380 1.00 82.88 168 GLN A O 1
ATOM 1414 N N . PHE A 1 169 ? -19.815 -3.814 7.580 1.00 73.31 169 PHE A N 1
ATOM 1415 C CA . PHE A 1 169 ? -21.277 -3.943 7.512 1.00 73.31 169 PHE A CA 1
ATOM 1416 C C . PHE A 1 169 ? -21.833 -5.067 8.406 1.00 73.31 169 PHE A C 1
ATOM 1418 O O . PHE A 1 169 ? -22.991 -5.452 8.232 1.00 73.31 169 PHE A O 1
ATOM 1425 N N . GLN A 1 170 ? -21.008 -5.607 9.308 1.00 63.50 170 GLN A N 1
ATOM 1426 C CA . GLN A 1 170 ? -21.426 -6.514 10.384 1.00 63.50 170 GLN A CA 1
ATOM 1427 C C . GLN A 1 170 ? -21.886 -5.703 11.594 1.00 63.50 170 GLN A C 1
ATOM 1429 O O . GLN A 1 170 ? -22.917 -6.096 12.182 1.00 63.50 170 GLN A O 1
#

pLDDT: mean 79.82, std 21.54, range [33.78, 98.56]

Sequence (170 aa):
MQHKLALFFIVIFRRKSFPFVECWYDEGEVNKMLLNEQKLSMLNHVIDLAEIRQREYDSEDHSISTSDIEGILKILKSDDNKKFREIEKKMFDYLMSLTFDDVKFIQTVMYIGRDESFDEDISAEQLYDEKFNSLSWQSQEIESNMIIEKMPLADYLRRGIELIKSKQFQ

Foldseek 3Di:
DDDDDDDDDDDDDDDDDDPPPPPPPPPPPPPPQLDDPVLVVLLVVLLVLLVQLVVLVVPDPPPQDPPDPVSVVVCVPDVSNVSNVVSLVVLLVSLVVDDLVSLLSLLLLLVQLVDDDDDPPDALVRSSVVSSVVDDDDDSNVSSVVLSPDPSNSRSNVSSVVVSVVRHVD

Organism: Lysinibacillus sphaericus (NCBI:txid1421)